Protein AF-A0A5C8Q2V1-F1 (afdb_monomer_lite)

Sequence (130 aa):
MKLLGPYGDLIRTPGMEMVLPKWLHVTVLHAGPHDEASVEEIAQMTDRVREAVEGTGPVELVFSRPSIGTVGIGRAARPGAAARALWEATWAATTQVVGERWQPMPEIYNPHLTKSPTTAVTPHRRTGRT

Secondary structure (DSSP, 8-state):
----GGGTTGGGSTTB-PPPGGG--B-S-B-S-GGGS-HHHHHHHHHHHHHHTTT------EE-S-EEETTEEEEEEE-HHHHHHHHHHHHHHHHHHHTTSS--BSSS---EEEEEEBSS----------

Structure (mmCIF, N/CA/C/O backbone):
data_AF-A0A5C8Q2V1-F1
#
_entry.id   AF-A0A5C8Q2V1-F1
#
loop_
_atom_site.group_PDB
_atom_site.id
_atom_site.type_symbol
_atom_site.label_atom_id
_atom_site.label_alt_id
_atom_site.label_comp_id
_atom_site.label_asym_id
_atom_site.label_entity_id
_atom_site.label_seq_id
_atom_site.pdbx_PDB_ins_code
_atom_site.Cartn_x
_atom_site.Cartn_y
_atom_site.Cartn_z
_atom_site.occupancy
_atom_site.B_iso_or_equiv
_atom_site.auth_seq_id
_atom_site.auth_comp_id
_atom_site.auth_asym_id
_atom_site.auth_atom_id
_atom_site.pdbx_PDB_model_num
ATOM 1 N N . MET A 1 1 ? 19.428 -15.737 -10.565 1.00 38.34 1 MET A N 1
ATOM 2 C CA . MET A 1 1 ? 18.615 -14.840 -11.422 1.00 38.34 1 MET A CA 1
ATOM 3 C C . MET A 1 1 ? 19.444 -13.606 -11.810 1.00 38.34 1 MET A C 1
ATOM 5 O O . MET A 1 1 ? 19.622 -12.725 -10.981 1.00 38.34 1 MET A O 1
ATOM 9 N N . LYS A 1 2 ? 20.017 -13.545 -13.026 1.00 46.22 2 LYS A N 1
ATOM 10 C CA . LYS A 1 2 ? 20.879 -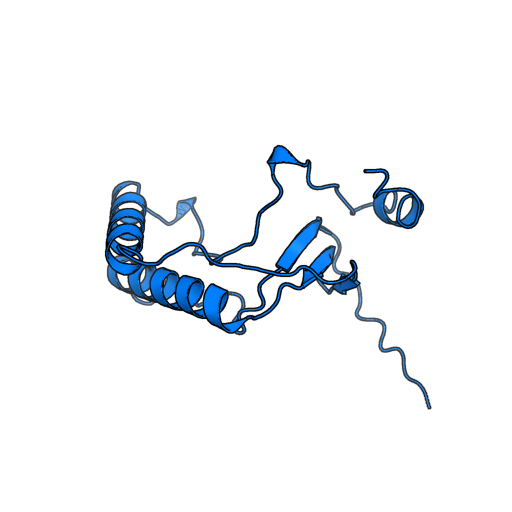12.429 -13.493 1.00 46.22 2 LYS A CA 1
ATOM 11 C C . LYS A 1 2 ? 20.016 -11.320 -14.125 1.00 46.22 2 LYS A C 1
ATOM 13 O O . LYS A 1 2 ? 19.960 -11.155 -15.335 1.00 46.22 2 LYS A O 1
ATOM 18 N N . LEU A 1 3 ? 19.274 -10.598 -13.286 1.00 50.44 3 LEU A N 1
ATOM 19 C CA . LEU A 1 3 ? 18.269 -9.606 -13.702 1.00 50.44 3 LEU A CA 1
ATOM 20 C C . LEU A 1 3 ? 18.859 -8.241 -14.134 1.00 50.44 3 LEU A C 1
ATOM 22 O O . LEU A 1 3 ? 18.115 -7.372 -14.578 1.00 50.44 3 LEU A O 1
ATOM 26 N N . LEU A 1 4 ? 20.173 -8.046 -13.957 1.00 53.66 4 LEU A N 1
ATOM 27 C CA . LEU A 1 4 ? 20.851 -6.741 -14.016 1.00 53.66 4 LEU A CA 1
ATOM 28 C C . LEU A 1 4 ? 21.546 -6.444 -15.351 1.00 53.66 4 LEU A C 1
ATOM 30 O O . LEU A 1 4 ? 21.810 -5.284 -15.641 1.00 53.66 4 LEU A O 1
ATOM 34 N N . GLY A 1 5 ? 21.827 -7.468 -16.166 1.00 59.09 5 GLY A N 1
ATOM 35 C CA . GLY A 1 5 ? 22.597 -7.327 -17.410 1.00 59.09 5 GLY A CA 1
ATOM 36 C C . GLY A 1 5 ? 22.101 -6.213 -18.346 1.00 59.09 5 GLY A C 1
ATOM 37 O O . GLY A 1 5 ? 22.897 -5.348 -18.692 1.00 59.09 5 GLY A O 1
ATOM 38 N N . PRO A 1 6 ? 20.804 -6.167 -18.710 1.00 63.19 6 PRO A N 1
ATOM 39 C CA . PRO A 1 6 ? 20.308 -5.186 -19.679 1.00 63.19 6 PRO A CA 1
ATOM 40 C C . PRO A 1 6 ? 19.989 -3.803 -19.088 1.00 63.19 6 PRO A C 1
ATOM 42 O O . PRO A 1 6 ? 19.677 -2.891 -19.843 1.00 63.19 6 PRO A O 1
ATOM 45 N N . TYR A 1 7 ? 20.042 -3.631 -17.762 1.00 60.59 7 TYR A N 1
ATOM 46 C CA . TYR A 1 7 ? 19.726 -2.357 -17.094 1.00 60.59 7 TYR A CA 1
ATOM 47 C C . TYR A 1 7 ? 20.935 -1.753 -16.368 1.00 60.59 7 TYR A C 1
ATOM 49 O O . TYR A 1 7 ? 20.787 -0.744 -15.685 1.00 60.59 7 TYR A O 1
ATOM 57 N N . GLY A 1 8 ? 22.119 -2.362 -16.509 1.00 65.12 8 GLY A N 1
ATOM 58 C CA . GLY A 1 8 ? 23.334 -2.007 -15.772 1.00 65.12 8 GLY A CA 1
ATOM 59 C C . GLY A 1 8 ? 23.778 -0.556 -15.953 1.00 65.12 8 GLY A C 1
ATOM 60 O O . GLY A 1 8 ? 24.255 0.051 -15.002 1.00 65.12 8 GLY A O 1
ATOM 61 N N . ASP A 1 9 ? 23.578 0.018 -17.136 1.00 68.75 9 ASP A N 1
ATOM 62 C CA . ASP A 1 9 ? 23.934 1.418 -17.398 1.00 68.75 9 ASP A CA 1
ATOM 63 C C . ASP A 1 9 ? 22.869 2.384 -16.869 1.00 68.75 9 ASP A C 1
ATOM 65 O O . ASP A 1 9 ? 23.188 3.459 -16.371 1.00 68.75 9 ASP A O 1
ATOM 69 N N . LEU A 1 10 ? 21.602 1.963 -16.875 1.00 66.12 10 LEU A N 1
ATOM 70 C CA . LEU A 1 10 ? 20.489 2.767 -16.377 1.00 66.12 10 LEU A CA 1
ATOM 71 C C . LEU A 1 10 ? 20.560 2.932 -14.852 1.00 66.12 10 LEU A C 1
ATOM 73 O O . LEU A 1 10 ? 20.433 4.044 -14.354 1.00 66.12 10 LEU A O 1
ATOM 77 N N . ILE A 1 11 ? 20.873 1.860 -14.119 1.00 65.81 11 ILE A N 1
ATOM 78 C CA . ILE A 1 11 ? 21.029 1.894 -12.651 1.00 65.81 11 ILE A CA 1
ATOM 79 C C . ILE A 1 11 ? 22.286 2.645 -12.185 1.00 65.81 11 ILE A C 1
ATOM 81 O O . ILE A 1 11 ? 22.431 2.913 -11.000 1.00 65.81 11 ILE A O 1
ATOM 85 N N . ARG A 1 12 ? 23.215 2.953 -13.100 1.00 70.75 12 ARG A N 1
ATOM 86 C CA . ARG A 1 12 ? 24.391 3.800 -12.837 1.00 70.75 12 ARG A CA 1
ATOM 87 C C . ARG A 1 12 ? 24.124 5.275 -13.128 1.00 70.75 12 ARG A C 1
ATOM 89 O O . ARG A 1 12 ? 25.007 6.101 -12.907 1.00 70.75 12 ARG A O 1
ATOM 96 N N . THR A 1 13 ? 22.940 5.610 -13.638 1.00 72.06 13 THR A N 1
ATOM 97 C CA . THR A 1 13 ? 22.558 7.001 -13.881 1.00 72.06 13 THR A CA 1
ATOM 98 C C . THR A 1 13 ? 22.452 7.727 -12.537 1.00 72.06 13 THR A C 1
ATOM 100 O O . THR A 1 13 ? 21.769 7.223 -11.641 1.00 72.06 13 THR A O 1
ATOM 103 N N . PRO A 1 14 ? 23.094 8.898 -12.365 1.00 74.75 14 PRO A N 1
ATOM 104 C CA . PRO A 1 14 ? 22.949 9.693 -11.150 1.00 74.75 14 PRO A CA 1
ATOM 105 C C . PRO A 1 14 ? 21.470 9.944 -10.818 1.00 74.75 14 PRO A C 1
ATOM 107 O O . PRO A 1 14 ? 20.705 10.362 -11.684 1.00 74.75 14 PRO A O 1
ATOM 110 N N . GLY A 1 15 ? 21.063 9.666 -9.577 1.00 73.19 15 GLY A N 1
ATOM 111 C CA . GLY A 1 15 ? 19.665 9.792 -9.139 1.00 73.19 15 GLY A CA 1
ATOM 112 C C . GLY A 1 15 ? 18.778 8.564 -9.398 1.00 73.19 15 GLY A C 1
ATOM 113 O O . GLY A 1 15 ? 17.570 8.641 -9.164 1.00 73.19 15 GLY A O 1
ATOM 114 N N . MET A 1 16 ? 19.337 7.441 -9.868 1.00 75.06 16 MET A N 1
ATOM 115 C CA . MET A 1 16 ? 18.699 6.121 -9.798 1.00 75.06 16 MET A CA 1
ATOM 116 C C . MET A 1 16 ? 19.292 5.316 -8.645 1.00 75.06 16 MET A C 1
ATOM 118 O O . MET A 1 16 ? 20.480 5.000 -8.643 1.00 75.06 16 MET A O 1
ATOM 122 N N . GLU A 1 17 ? 18.451 4.931 -7.691 1.00 79.69 17 GLU A N 1
ATOM 123 C CA . GLU A 1 17 ? 18.853 4.046 -6.598 1.00 79.69 17 GLU A CA 1
ATOM 124 C C . GLU A 1 17 ? 18.235 2.668 -6.776 1.00 79.69 17 GLU A C 1
ATOM 126 O O . GLU A 1 17 ? 17.116 2.535 -7.265 1.00 79.69 17 GLU A O 1
ATOM 131 N N . MET A 1 18 ? 18.958 1.617 -6.403 1.00 81.12 18 MET A N 1
ATOM 132 C CA . MET A 1 18 ? 18.450 0.250 -6.476 1.00 81.12 18 MET A CA 1
ATOM 133 C C . MET A 1 18 ? 17.674 -0.107 -5.211 1.00 81.12 18 MET A C 1
ATOM 135 O O . MET A 1 18 ? 18.206 -0.039 -4.105 1.00 81.12 18 MET A O 1
ATOM 139 N N . VAL A 1 19 ? 16.449 -0.605 -5.380 1.00 81.31 19 VAL A N 1
ATOM 140 C CA . VAL A 1 19 ? 15.703 -1.237 -4.288 1.00 81.31 19 VAL A CA 1
ATOM 141 C C . VAL A 1 19 ? 16.327 -2.600 -4.017 1.00 81.31 19 VAL A C 1
ATOM 143 O O . VAL A 1 19 ? 16.341 -3.486 -4.878 1.00 81.31 19 VAL A O 1
ATOM 146 N N . LEU A 1 20 ? 16.868 -2.775 -2.812 1.00 81.69 20 LEU A N 1
ATOM 147 C CA . LEU A 1 20 ? 17.420 -4.061 -2.391 1.00 81.69 20 LEU A CA 1
ATOM 148 C C . LEU A 1 20 ? 16.314 -5.128 -2.349 1.00 81.69 20 LEU A C 1
ATOM 150 O O . LEU A 1 20 ? 15.184 -4.802 -1.991 1.00 81.69 20 LEU A O 1
ATOM 154 N N . PRO A 1 21 ? 16.623 -6.415 -2.613 1.00 83.75 21 PRO A N 1
ATOM 155 C CA . PRO A 1 21 ? 15.619 -7.481 -2.629 1.00 83.75 21 PRO A CA 1
ATOM 156 C C . PRO A 1 21 ? 14.718 -7.535 -1.389 1.00 83.75 21 PRO A C 1
ATOM 158 O O . PRO A 1 21 ? 13.520 -7.746 -1.524 1.00 83.75 21 PRO A O 1
ATOM 161 N N . LYS A 1 22 ? 15.275 -7.281 -0.196 1.00 88.50 22 LYS A N 1
ATOM 162 C CA . LYS A 1 22 ? 14.531 -7.263 1.077 1.00 88.50 22 LYS A CA 1
ATOM 163 C C . LYS A 1 22 ? 13.494 -6.138 1.197 1.00 88.50 22 LYS A C 1
ATOM 165 O O . LYS A 1 22 ? 12.650 -6.194 2.077 1.00 88.50 22 LYS A O 1
ATOM 170 N N . TRP A 1 23 ? 13.585 -5.123 0.342 1.00 88.44 23 TRP A N 1
ATOM 171 C CA . TRP A 1 23 ? 12.689 -3.968 0.303 1.00 88.44 23 TRP A CA 1
ATOM 172 C C . TRP A 1 23 ? 11.730 -4.006 -0.890 1.00 88.44 23 TRP A C 1
ATOM 174 O O . TRP A 1 23 ? 10.956 -3.070 -1.077 1.00 88.44 23 TRP A O 1
ATOM 184 N N . LEU A 1 24 ? 11.769 -5.056 -1.717 1.00 89.50 24 LEU A N 1
ATOM 185 C CA . LEU A 1 24 ? 10.832 -5.206 -2.825 1.00 89.50 24 LEU A CA 1
ATOM 186 C C . LEU A 1 24 ? 9.424 -5.457 -2.284 1.00 89.50 24 LEU A C 1
ATOM 188 O O . LEU A 1 24 ? 9.185 -6.434 -1.580 1.00 89.50 24 LEU A O 1
ATOM 192 N N . HIS A 1 25 ? 8.492 -4.593 -2.662 1.00 92.00 25 HIS A N 1
ATOM 193 C CA . HIS A 1 25 ? 7.087 -4.691 -2.295 1.00 92.00 25 HIS A CA 1
ATOM 194 C C . HIS A 1 25 ? 6.204 -4.178 -3.439 1.00 92.00 25 HIS A C 1
ATOM 196 O O . HIS A 1 25 ? 6.686 -3.541 -4.381 1.00 92.00 25 HIS A O 1
ATOM 202 N N . VAL A 1 26 ? 4.909 -4.483 -3.355 1.00 91.56 26 VAL A N 1
ATOM 203 C CA . VAL A 1 26 ? 3.859 -3.801 -4.117 1.00 91.56 26 VAL A CA 1
ATOM 204 C C . VAL A 1 26 ? 3.181 -2.849 -3.152 1.00 91.56 26 VAL A C 1
ATOM 206 O O . VAL A 1 26 ? 2.676 -3.279 -2.116 1.00 91.56 26 VAL A O 1
ATOM 209 N N . THR A 1 27 ? 3.186 -1.560 -3.464 1.00 91.44 27 THR A N 1
ATOM 210 C CA . THR A 1 27 ? 2.475 -0.583 -2.643 1.00 91.44 27 THR A CA 1
ATOM 211 C C . THR A 1 27 ? 0.973 -0.821 -2.774 1.00 91.44 27 THR A C 1
ATOM 213 O O . THR A 1 27 ? 0.430 -0.800 -3.881 1.00 91.44 27 THR A O 1
ATOM 216 N N . VAL A 1 28 ? 0.305 -1.073 -1.647 1.00 92.25 28 VAL A N 1
ATOM 217 C CA . VAL A 1 28 ? -1.161 -1.162 -1.595 1.00 92.25 28 VAL A CA 1
ATOM 218 C C . VAL A 1 28 ? -1.755 0.232 -1.506 1.00 92.25 28 VAL A C 1
ATOM 220 O O . VAL A 1 28 ? -2.610 0.542 -2.312 1.00 92.25 28 VAL A O 1
ATOM 223 N N . LEU A 1 29 ? -1.267 1.088 -0.609 1.00 91.81 29 LEU A N 1
ATOM 224 C CA . LEU A 1 29 ? -1.720 2.471 -0.457 1.00 91.81 29 LEU A CA 1
ATOM 225 C C . LEU A 1 29 ? -0.532 3.355 -0.053 1.00 91.81 29 LEU A C 1
ATOM 227 O O . LEU A 1 29 ? 0.244 2.962 0.819 1.00 91.81 29 LEU A O 1
ATOM 231 N N . HIS A 1 30 ? -0.398 4.543 -0.650 1.00 89.94 30 HIS A N 1
ATOM 232 C CA . HIS A 1 30 ? 0.341 5.625 0.002 1.00 89.94 30 HIS A CA 1
ATOM 233 C C . HIS A 1 30 ? -0.635 6.331 0.942 1.00 89.94 30 HIS A C 1
ATOM 235 O O . HIS A 1 30 ? -1.481 7.104 0.495 1.00 89.94 30 HIS A O 1
ATOM 241 N N . ALA A 1 31 ? -0.563 5.997 2.230 1.00 85.31 31 ALA A N 1
ATOM 242 C CA . ALA A 1 31 ? -1.281 6.742 3.257 1.00 85.31 31 ALA A CA 1
ATOM 243 C C . ALA A 1 31 ? -0.667 8.145 3.412 1.00 85.31 31 ALA A C 1
ATOM 245 O O . ALA A 1 31 ? 0.352 8.459 2.786 1.00 85.31 31 ALA A O 1
ATOM 246 N N . GLY A 1 32 ? -1.286 8.991 4.235 1.00 87.75 32 GLY A N 1
ATOM 247 C CA . GLY A 1 32 ? -0.700 10.287 4.556 1.00 87.75 32 GLY A CA 1
ATOM 248 C C . GLY A 1 32 ? 0.613 10.179 5.340 1.00 87.75 32 GLY A C 1
ATOM 249 O O . GLY A 1 32 ? 1.093 9.074 5.625 1.00 87.75 32 GLY A O 1
ATOM 250 N N . PRO A 1 33 ? 1.232 11.327 5.653 1.00 89.50 33 PRO A N 1
ATOM 251 C CA . PRO A 1 33 ? 2.541 11.375 6.292 1.00 89.50 33 PRO A CA 1
ATOM 252 C C . PRO A 1 33 ? 2.556 10.634 7.635 1.00 89.50 33 PRO A C 1
ATOM 254 O O . PRO A 1 33 ? 1.659 10.782 8.461 1.00 89.50 33 PRO A O 1
ATOM 257 N N . HIS A 1 34 ? 3.589 9.817 7.855 1.00 88.00 34 HIS A N 1
ATOM 258 C CA . HIS A 1 34 ? 3.711 9.003 9.070 1.00 88.00 34 HIS A CA 1
ATOM 259 C C . HIS A 1 34 ? 3.792 9.860 10.342 1.00 88.00 34 HIS A C 1
ATOM 261 O O . HIS A 1 34 ? 3.285 9.468 11.385 1.00 88.00 34 HIS A O 1
ATOM 267 N N . ASP A 1 35 ? 4.446 11.016 10.270 1.00 92.94 35 ASP A N 1
ATOM 268 C CA . ASP A 1 35 ? 4.597 11.975 11.367 1.00 92.94 35 ASP A CA 1
ATOM 269 C C . ASP A 1 35 ? 3.308 12.740 11.709 1.00 92.94 35 ASP A C 1
ATOM 271 O O . ASP A 1 35 ? 3.232 13.356 12.770 1.00 92.94 35 ASP A O 1
ATOM 275 N N . GLU A 1 36 ? 2.281 12.655 10.861 1.00 94.50 36 GLU A N 1
ATOM 276 C CA . GLU A 1 36 ? 0.943 13.204 11.116 1.00 94.50 36 GLU A CA 1
ATOM 277 C C . GLU A 1 36 ? -0.036 12.174 11.706 1.00 94.50 36 GLU A C 1
ATOM 279 O O . GLU A 1 36 ? -1.157 12.530 12.079 1.00 94.50 36 GLU A O 1
ATOM 284 N N . ALA A 1 37 ? 0.365 10.901 11.785 1.00 93.81 37 ALA A N 1
ATOM 285 C CA . ALA A 1 37 ? -0.444 9.817 12.327 1.00 93.81 37 ALA A CA 1
ATOM 286 C C . ALA A 1 37 ? -0.032 9.503 13.770 1.00 93.81 37 ALA A C 1
ATOM 288 O O . ALA A 1 37 ? 1.146 9.272 14.055 1.00 93.81 37 ALA A O 1
ATOM 289 N N . SER A 1 38 ? -0.997 9.434 14.692 1.00 96.44 38 SER A N 1
ATOM 290 C CA . SER A 1 38 ? -0.702 8.934 16.042 1.00 96.44 38 SER A CA 1
ATOM 291 C C . SER A 1 38 ? -0.475 7.415 16.031 1.00 96.44 38 SER A C 1
ATOM 293 O O . SER A 1 38 ? -0.931 6.703 15.132 1.00 96.44 38 SER A O 1
ATOM 295 N N . VAL A 1 39 ? 0.203 6.885 17.056 1.00 96.56 39 VAL A N 1
ATOM 296 C CA . VAL A 1 39 ? 0.396 5.430 17.215 1.00 96.56 39 VAL A CA 1
ATOM 297 C C . VAL A 1 39 ? -0.954 4.708 17.300 1.00 96.56 39 VAL A C 1
ATOM 299 O O . VAL A 1 39 ? -1.130 3.638 16.720 1.00 96.56 39 VAL A O 1
ATOM 302 N N . GLU A 1 40 ? -1.926 5.316 17.976 1.00 97.88 40 GLU A N 1
ATOM 303 C CA . GLU A 1 40 ? -3.289 4.808 18.112 1.00 97.88 40 GLU A CA 1
ATOM 304 C C . GLU A 1 40 ? -4.032 4.821 16.774 1.00 97.88 40 GLU A C 1
ATOM 306 O O . GLU A 1 40 ? -4.744 3.867 16.472 1.00 97.88 40 GLU A O 1
ATOM 311 N N . GLU A 1 41 ? -3.859 5.861 15.955 1.00 97.38 41 GLU A N 1
ATOM 312 C CA . GLU A 1 41 ? -4.442 5.918 14.611 1.00 97.38 41 GLU A CA 1
ATOM 313 C C . GLU A 1 41 ? -3.847 4.832 13.710 1.00 97.38 41 GLU A C 1
ATOM 315 O O . GLU A 1 41 ? -4.586 4.126 13.024 1.00 97.38 41 GLU A O 1
ATOM 320 N N . ILE A 1 42 ? -2.525 4.630 13.758 1.00 96.25 42 ILE A N 1
ATOM 321 C CA . ILE A 1 42 ? -1.842 3.559 13.017 1.00 96.25 42 ILE A CA 1
ATOM 322 C C . ILE A 1 42 ? -2.372 2.181 13.430 1.00 96.25 42 ILE A C 1
ATOM 324 O O . ILE A 1 42 ? -2.675 1.354 12.562 1.00 96.25 42 ILE A O 1
ATOM 328 N N . ALA A 1 43 ? -2.520 1.933 14.734 1.00 97.75 43 ALA A N 1
ATOM 329 C CA . ALA A 1 43 ? -3.080 0.685 15.247 1.00 97.75 43 ALA A CA 1
ATOM 330 C C . ALA A 1 43 ? -4.525 0.483 14.764 1.00 97.75 43 ALA A C 1
ATOM 332 O O . ALA A 1 43 ? -4.842 -0.540 14.164 1.00 97.75 43 ALA A O 1
ATOM 333 N N . GLN A 1 44 ? -5.370 1.504 14.912 1.00 98.12 44 GLN A N 1
ATOM 334 C CA . GLN A 1 44 ? -6.774 1.466 14.503 1.00 98.12 44 GLN A CA 1
ATOM 335 C C . GLN A 1 44 ? -6.975 1.245 13.003 1.00 98.12 44 GLN A C 1
ATOM 337 O O . GLN A 1 44 ? -7.910 0.542 12.614 1.00 98.12 44 GLN A O 1
ATOM 342 N N . MET A 1 45 ? -6.132 1.851 12.161 1.00 97.06 45 MET A N 1
ATOM 343 C CA . MET A 1 45 ? -6.149 1.608 10.719 1.00 97.06 45 MET A CA 1
ATOM 344 C C . MET A 1 45 ? -5.741 0.166 10.418 1.00 97.06 45 MET A C 1
ATOM 346 O O . MET A 1 45 ? -6.402 -0.508 9.635 1.00 97.06 45 MET A O 1
ATOM 350 N N . THR A 1 46 ? -4.684 -0.326 11.066 1.00 96.50 46 THR A N 1
ATOM 351 C CA . THR A 1 46 ? -4.169 -1.686 10.853 1.00 96.50 46 THR A CA 1
ATOM 352 C C . THR A 1 46 ? -5.183 -2.754 11.263 1.00 96.50 46 THR A C 1
ATOM 354 O O . THR A 1 46 ? -5.375 -3.722 10.526 1.00 96.50 46 THR A O 1
ATOM 357 N N . ASP A 1 47 ? -5.857 -2.572 12.399 1.00 98.31 47 ASP A N 1
ATOM 358 C CA . ASP A 1 47 ? -6.877 -3.502 12.890 1.00 98.31 47 ASP A CA 1
ATOM 359 C C . ASP A 1 47 ? -8.084 -3.546 11.947 1.00 98.31 47 ASP A C 1
ATOM 361 O O . ASP A 1 47 ? -8.495 -4.623 11.522 1.00 98.31 47 ASP A O 1
ATOM 365 N N . ARG A 1 48 ? -8.570 -2.385 11.496 1.00 98.25 48 ARG A N 1
ATOM 366 C CA . ARG A 1 48 ? -9.663 -2.311 10.513 1.00 98.25 48 ARG A CA 1
ATOM 367 C C . ARG A 1 48 ? -9.299 -2.935 9.173 1.00 98.25 48 ARG A C 1
ATOM 369 O O . ARG A 1 48 ? -10.131 -3.601 8.565 1.00 98.25 48 ARG A O 1
ATOM 376 N N . VAL A 1 49 ? -8.064 -2.745 8.702 1.00 97.06 49 VAL A N 1
ATOM 377 C CA . VAL A 1 49 ? -7.589 -3.428 7.489 1.00 97.06 49 VAL A CA 1
ATOM 378 C C . VAL A 1 49 ? -7.599 -4.935 7.700 1.00 97.06 49 VAL A C 1
ATOM 380 O O . VAL A 1 49 ? -8.067 -5.653 6.822 1.00 97.06 49 VAL A O 1
ATOM 383 N N . ARG A 1 50 ? -7.116 -5.416 8.852 1.00 97.25 50 ARG A N 1
ATOM 384 C CA . ARG A 1 50 ? -7.093 -6.846 9.180 1.00 97.25 50 ARG A CA 1
ATOM 385 C C . ARG A 1 50 ? -8.494 -7.451 9.169 1.00 97.25 50 ARG A C 1
ATOM 387 O O . ARG A 1 50 ? -8.665 -8.501 8.561 1.00 97.25 50 ARG A O 1
ATOM 394 N N . GLU A 1 51 ? -9.460 -6.786 9.793 1.00 97.75 51 GLU A N 1
ATOM 395 C CA . GLU A 1 51 ? -10.869 -7.195 9.782 1.00 97.75 51 GLU A CA 1
ATOM 396 C C . GLU A 1 51 ? -11.439 -7.195 8.356 1.00 97.75 51 GLU A C 1
ATOM 398 O O . GLU A 1 51 ? -12.043 -8.171 7.922 1.00 97.75 51 GLU A O 1
ATOM 403 N N . ALA A 1 52 ? -11.195 -6.132 7.582 1.00 96.12 52 ALA A N 1
ATOM 404 C CA . ALA A 1 52 ? -11.741 -5.987 6.232 1.00 96.12 52 ALA A CA 1
ATOM 405 C C . ALA A 1 52 ? -11.213 -7.031 5.236 1.00 96.12 52 ALA A C 1
ATOM 407 O O . ALA A 1 52 ? -11.905 -7.371 4.276 1.00 96.12 52 ALA A O 1
ATOM 408 N N . VAL A 1 53 ? -9.988 -7.522 5.438 1.00 94.81 53 VAL A N 1
ATOM 409 C CA . VAL A 1 53 ? -9.383 -8.555 4.583 1.00 94.81 53 VAL A CA 1
ATOM 410 C C . VAL A 1 53 ? -9.466 -9.951 5.197 1.00 94.81 53 VAL A C 1
ATOM 412 O O . VAL A 1 53 ? -8.949 -10.903 4.608 1.00 94.81 53 V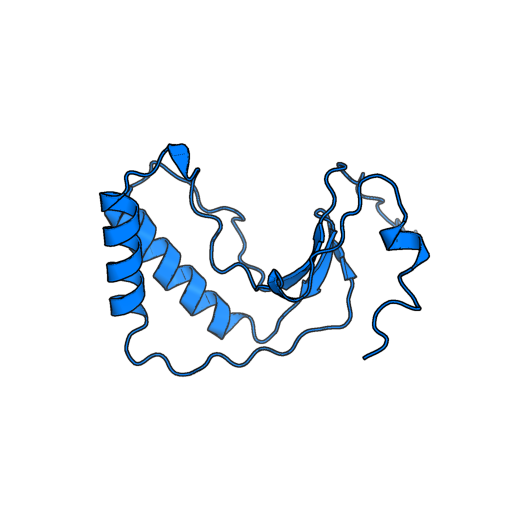AL A O 1
ATOM 415 N N . GLU A 1 54 ? -10.118 -10.111 6.350 1.00 96.44 54 GLU A N 1
ATOM 416 C CA . GLU A 1 54 ? -10.312 -11.419 6.965 1.00 96.44 54 GLU A CA 1
ATOM 417 C C . GLU A 1 54 ? -11.071 -12.348 6.006 1.00 96.44 54 GLU A C 1
ATOM 419 O O . GLU A 1 54 ? -12.040 -11.969 5.351 1.00 96.44 54 GLU A O 1
ATOM 424 N N . GLY A 1 55 ? -10.575 -13.576 5.848 1.00 92.56 55 GLY A N 1
ATOM 425 C CA . GLY A 1 55 ? -11.129 -14.531 4.884 1.00 92.56 55 GLY A CA 1
ATOM 426 C C . GLY A 1 55 ? -10.806 -14.229 3.415 1.00 92.56 55 GLY A C 1
ATOM 427 O O . GLY A 1 55 ? -11.131 -15.046 2.551 1.00 92.56 55 GLY A O 1
ATOM 428 N N . THR A 1 56 ? -10.116 -13.124 3.105 1.00 89.50 56 THR A N 1
ATOM 429 C CA . THR A 1 56 ? -9.562 -12.904 1.764 1.00 89.50 56 THR A CA 1
ATOM 430 C C . THR A 1 56 ? -8.398 -13.870 1.561 1.00 89.50 56 THR A C 1
ATOM 432 O O . THR A 1 56 ? -7.407 -13.846 2.291 1.00 89.50 56 THR A O 1
ATOM 435 N N . GLY A 1 57 ? -8.527 -14.765 0.582 1.00 90.88 57 GLY A N 1
ATOM 436 C CA . GLY A 1 57 ? -7.453 -15.683 0.211 1.00 90.88 57 GLY A CA 1
ATOM 437 C C . GLY A 1 57 ? -6.243 -14.964 -0.408 1.00 90.88 57 GLY A C 1
ATOM 438 O O . GLY A 1 57 ? -6.269 -13.750 -0.625 1.00 90.88 57 GLY A O 1
ATOM 439 N N . PRO A 1 58 ? -5.171 -15.704 -0.735 1.00 91.94 58 PRO A N 1
ATOM 440 C CA . PRO A 1 58 ? -4.004 -15.138 -1.404 1.00 91.94 58 PRO A CA 1
ATOM 441 C C . PRO A 1 58 ? -4.360 -14.409 -2.708 1.00 91.94 58 PRO A C 1
ATOM 443 O O . PRO A 1 58 ? -5.192 -14.872 -3.489 1.00 91.94 58 PRO A O 1
ATOM 446 N N . VAL A 1 59 ? -3.685 -13.286 -2.965 1.00 91.25 59 VAL A N 1
ATOM 447 C CA . VAL A 1 59 ? -3.818 -12.528 -4.216 1.00 91.25 59 VAL A CA 1
ATOM 448 C C . VAL A 1 59 ? -2.694 -12.910 -5.174 1.00 91.25 59 VAL A C 1
ATOM 450 O O . VAL A 1 59 ? -1.524 -12.617 -4.933 1.00 91.25 59 VAL A O 1
ATOM 453 N N . GLU A 1 60 ? -3.065 -13.527 -6.293 1.00 92.56 60 GLU A N 1
ATOM 454 C CA . GLU A 1 60 ? -2.136 -13.902 -7.358 1.00 92.56 60 GLU A CA 1
ATOM 455 C C . GLU A 1 60 ? -1.902 -12.737 -8.330 1.00 92.56 60 GLU A C 1
ATOM 457 O O . GLU A 1 60 ? -2.840 -12.180 -8.909 1.00 92.56 60 GLU A O 1
ATOM 462 N N . LEU A 1 61 ? -0.630 -12.381 -8.537 1.00 92.06 61 LEU A N 1
ATOM 463 C CA . LEU A 1 61 ? -0.207 -11.308 -9.437 1.00 92.06 61 LEU A CA 1
ATOM 464 C C . LEU A 1 61 ? 0.885 -11.777 -10.397 1.00 92.06 61 LEU A C 1
ATOM 466 O O . LEU A 1 61 ? 1.908 -12.338 -10.008 1.00 92.06 61 LEU A O 1
ATOM 470 N N . VAL A 1 62 ? 0.716 -11.434 -11.670 1.00 93.00 62 VAL A N 1
ATOM 471 C CA . VAL A 1 62 ? 1.694 -11.657 -12.732 1.00 93.00 62 VAL A CA 1
ATOM 472 C C . VAL A 1 62 ? 2.372 -10.339 -13.084 1.00 93.00 62 VAL A C 1
ATOM 474 O O . VAL A 1 62 ? 1.731 -9.388 -13.535 1.00 93.00 62 VAL A O 1
ATOM 477 N N . PHE A 1 63 ? 3.695 -10.290 -12.920 1.00 92.00 63 PHE A N 1
ATOM 478 C CA . PHE A 1 63 ? 4.496 -9.104 -13.219 1.00 92.00 63 PHE A CA 1
ATOM 479 C C . PHE A 1 63 ? 4.969 -9.071 -14.675 1.00 92.00 63 PHE A C 1
ATOM 481 O O . PHE A 1 63 ? 5.647 -9.987 -15.151 1.00 92.00 63 PHE A O 1
ATOM 488 N N . SER A 1 64 ? 4.716 -7.954 -15.358 1.00 90.06 64 SER A N 1
ATOM 489 C CA . SER A 1 64 ? 5.178 -7.692 -16.722 1.00 90.06 64 SER A CA 1
ATOM 490 C C . SER A 1 64 ? 6.705 -7.624 -16.823 1.00 90.06 64 SER A C 1
ATOM 492 O O . SER A 1 64 ? 7.440 -7.670 -15.830 1.00 90.06 64 SER A O 1
ATOM 494 N N . ARG A 1 65 ? 7.234 -7.472 -18.041 1.00 87.19 6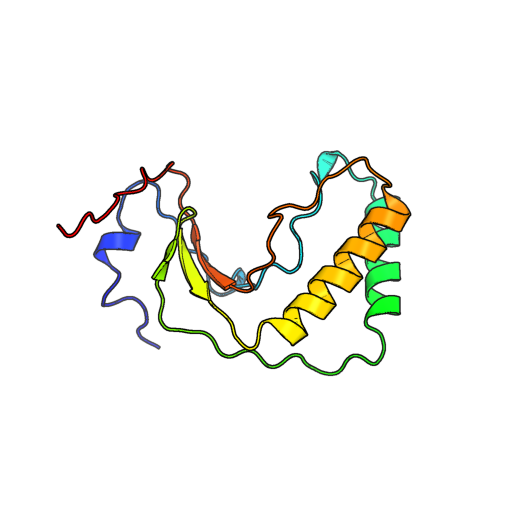5 ARG A N 1
ATOM 495 C CA . ARG A 1 65 ? 8.629 -7.035 -18.210 1.00 87.19 65 ARG A CA 1
ATOM 496 C C . ARG A 1 65 ? 8.832 -5.651 -17.566 1.00 87.19 65 ARG A C 1
ATOM 498 O O . ARG A 1 65 ? 7.857 -4.903 -17.463 1.00 87.19 65 ARG A O 1
ATOM 505 N N . PRO A 1 66 ? 10.053 -5.322 -17.105 1.00 85.44 66 PRO A N 1
ATOM 506 C CA . PRO A 1 66 ? 10.334 -4.004 -16.551 1.00 85.44 66 PRO A CA 1
ATOM 507 C C . PRO A 1 66 ? 10.111 -2.899 -17.586 1.00 85.44 66 PRO A C 1
ATOM 509 O O . PRO A 1 66 ? 10.452 -3.074 -18.756 1.00 85.44 66 PRO A O 1
ATOM 512 N N . SER A 1 67 ? 9.581 -1.769 -17.135 1.00 82.56 67 SER A N 1
ATOM 513 C CA . SER A 1 67 ? 9.348 -0.563 -17.930 1.00 82.56 67 SER A CA 1
ATOM 514 C C . SER A 1 67 ? 9.785 0.677 -17.155 1.00 82.56 67 SER A C 1
ATOM 516 O O . SER A 1 67 ? 9.755 0.688 -15.923 1.00 82.56 67 SER A O 1
ATOM 518 N N . ILE A 1 68 ? 10.173 1.722 -17.883 1.00 79.38 68 ILE A N 1
ATOM 519 C CA . ILE A 1 68 ? 10.476 3.040 -17.318 1.00 79.38 68 ILE A CA 1
ATOM 520 C C . ILE A 1 68 ? 9.150 3.794 -17.156 1.00 79.38 68 ILE A C 1
ATOM 522 O O . ILE A 1 68 ? 8.409 3.945 -18.127 1.00 79.38 68 ILE A O 1
ATOM 526 N N . GLY A 1 69 ? 8.842 4.215 -15.933 1.00 71.75 69 GLY A N 1
ATOM 527 C CA . GLY A 1 69 ? 7.726 5.094 -15.592 1.00 71.75 69 GLY A CA 1
ATOM 528 C C . GLY A 1 69 ? 8.211 6.478 -15.158 1.00 71.75 69 GLY A C 1
ATOM 529 O O . GLY A 1 69 ? 9.406 6.761 -15.165 1.00 71.75 69 GLY A O 1
ATOM 530 N N . THR A 1 70 ? 7.279 7.337 -14.749 1.00 68.44 70 THR A N 1
ATOM 531 C CA . THR A 1 70 ? 7.570 8.711 -14.295 1.00 68.44 70 THR A CA 1
ATOM 532 C C . THR A 1 70 ? 8.376 8.769 -12.996 1.00 68.44 70 THR A C 1
ATOM 534 O O . THR A 1 70 ? 9.075 9.747 -12.764 1.00 68.44 70 THR A O 1
ATOM 537 N N . VAL A 1 71 ? 8.300 7.718 -12.174 1.00 69.50 71 VAL A N 1
ATOM 538 C CA . VAL A 1 71 ? 8.926 7.639 -10.841 1.00 69.50 71 VAL A CA 1
ATOM 539 C C . VAL A 1 71 ? 10.049 6.599 -10.750 1.00 69.50 71 VAL A C 1
ATOM 541 O O . VAL A 1 71 ? 10.599 6.374 -9.675 1.00 69.50 71 VAL A O 1
ATOM 544 N N . GLY A 1 72 ? 10.418 5.960 -11.867 1.00 77.00 72 GLY A N 1
ATOM 545 C CA . GLY A 1 72 ? 11.521 4.997 -11.914 1.00 77.00 72 GLY A CA 1
ATOM 546 C C . GLY A 1 72 ? 11.258 3.768 -12.782 1.00 77.00 72 GLY A C 1
ATOM 547 O O . GLY A 1 72 ? 10.367 3.751 -13.630 1.00 77.00 72 GLY A O 1
ATOM 548 N N . ILE A 1 73 ? 12.046 2.712 -12.574 1.00 83.62 73 ILE A N 1
ATOM 549 C CA . ILE A 1 73 ? 11.885 1.424 -13.261 1.00 83.62 73 ILE A CA 1
ATOM 550 C C . ILE A 1 73 ? 11.008 0.512 -12.409 1.00 83.62 73 ILE A C 1
ATOM 552 O O . ILE A 1 73 ? 11.379 0.142 -11.289 1.00 83.62 73 ILE A O 1
ATOM 556 N N . GLY A 1 74 ? 9.888 0.074 -12.977 1.00 86.31 74 GLY A N 1
ATOM 557 C CA . GLY A 1 74 ? 8.942 -0.817 -12.315 1.00 86.31 74 GLY A CA 1
ATOM 558 C C . GLY A 1 74 ? 8.504 -1.987 -13.188 1.00 86.31 74 GLY A C 1
ATOM 559 O O . GLY A 1 74 ? 8.826 -2.069 -14.373 1.00 86.31 74 GLY A O 1
ATOM 560 N N . ARG A 1 75 ? 7.768 -2.924 -12.592 1.00 89.81 75 ARG A N 1
ATOM 561 C CA . ARG A 1 75 ? 7.021 -3.972 -13.301 1.00 89.81 75 ARG A CA 1
ATOM 562 C C . ARG A 1 75 ? 5.550 -3.821 -12.943 1.00 89.81 75 ARG A C 1
ATOM 564 O O . ARG A 1 75 ? 5.219 -3.943 -11.767 1.00 89.81 75 ARG A O 1
ATOM 571 N N . ALA A 1 76 ? 4.689 -3.589 -13.928 1.00 89.62 76 ALA A N 1
ATOM 572 C CA . ALA A 1 76 ? 3.248 -3.588 -13.703 1.00 89.62 76 ALA A CA 1
ATOM 573 C C . ALA A 1 76 ? 2.769 -5.004 -13.352 1.00 89.62 76 ALA A C 1
ATOM 575 O O . ALA A 1 76 ? 3.313 -5.988 -13.864 1.00 89.62 76 ALA A O 1
ATOM 576 N N . ALA A 1 77 ? 1.757 -5.106 -12.498 1.00 91.62 77 ALA A N 1
ATOM 577 C CA . ALA A 1 77 ? 1.153 -6.365 -12.081 1.00 91.62 77 ALA A CA 1
ATOM 578 C C . ALA A 1 77 ? -0.271 -6.517 -12.641 1.00 91.62 77 ALA A C 1
ATOM 580 O O . ALA A 1 77 ? -0.994 -5.534 -12.806 1.00 91.62 77 ALA A O 1
ATOM 581 N N . ARG A 1 78 ? -0.681 -7.753 -12.954 1.00 90.06 78 ARG A N 1
ATOM 582 C CA . ARG A 1 78 ? -2.038 -8.101 -13.419 1.00 90.06 78 ARG A CA 1
ATOM 583 C C . ARG A 1 78 ? -2.488 -9.467 -12.868 1.00 90.06 78 ARG A C 1
ATOM 585 O O . ARG A 1 78 ? -1.613 -10.297 -12.643 1.00 90.06 78 ARG A O 1
ATOM 592 N N . PRO A 1 79 ? -3.800 -9.747 -12.741 1.00 85.31 79 PRO A N 1
ATOM 593 C CA . PRO A 1 79 ? -4.920 -8.830 -12.967 1.00 85.31 79 PRO A CA 1
ATOM 594 C C . PRO A 1 79 ? -4.986 -7.745 -11.884 1.00 85.31 79 PRO A C 1
ATOM 596 O O . PRO A 1 79 ? -4.752 -8.007 -10.711 1.00 85.31 79 PRO A O 1
ATOM 599 N N . GLY A 1 80 ? -5.299 -6.508 -12.278 1.00 84.44 80 GLY A N 1
ATOM 600 C CA . GLY A 1 80 ? -5.322 -5.375 -11.343 1.00 84.44 80 GLY A CA 1
ATOM 601 C C . GLY A 1 80 ? -6.476 -5.424 -10.338 1.00 84.44 80 GLY A C 1
ATOM 602 O O . GLY A 1 80 ? -6.355 -4.857 -9.260 1.00 84.44 80 GLY A O 1
ATOM 603 N N . ALA A 1 81 ? -7.568 -6.125 -10.664 1.00 85.19 81 ALA A N 1
ATOM 604 C CA . ALA A 1 81 ? -8.802 -6.131 -9.876 1.00 85.19 81 ALA A CA 1
ATOM 605 C C . ALA A 1 81 ? -8.624 -6.696 -8.455 1.00 85.19 81 ALA A C 1
ATOM 607 O O . ALA A 1 81 ? -9.134 -6.120 -7.501 1.00 85.19 81 ALA A O 1
ATOM 608 N N . ALA A 1 82 ? -7.861 -7.779 -8.290 1.00 82.88 82 ALA A N 1
ATOM 609 C CA . ALA A 1 82 ? -7.657 -8.378 -6.970 1.00 82.88 82 ALA A CA 1
ATOM 610 C C . ALA A 1 82 ? -6.831 -7.461 -6.047 1.00 82.88 82 ALA A C 1
ATOM 612 O O . ALA A 1 82 ? -7.193 -7.231 -4.899 1.00 82.88 82 ALA A O 1
ATOM 613 N N . ALA A 1 83 ? -5.763 -6.856 -6.573 1.00 90.56 83 ALA A N 1
ATOM 614 C CA . ALA A 1 83 ? -4.988 -5.865 -5.828 1.00 90.56 83 ALA A CA 1
ATOM 615 C C . ALA A 1 83 ? -5.779 -4.566 -5.589 1.00 90.56 83 ALA A C 1
ATOM 617 O O . ALA A 1 83 ? -5.595 -3.900 -4.573 1.00 90.56 83 ALA A O 1
ATOM 618 N N . ARG A 1 84 ? -6.686 -4.212 -6.507 1.00 91.44 84 ARG A N 1
ATOM 619 C CA . ARG A 1 84 ? -7.585 -3.065 -6.361 1.00 91.44 84 ARG A CA 1
ATOM 620 C C . ARG A 1 84 ? -8.529 -3.240 -5.173 1.00 91.44 84 ARG A C 1
ATOM 622 O O . ARG A 1 84 ? -8.685 -2.284 -4.426 1.00 91.44 84 ARG A O 1
ATOM 629 N N . ALA A 1 85 ? -9.073 -4.435 -4.950 1.00 91.62 85 ALA A N 1
ATOM 630 C CA . ALA A 1 85 ? -9.896 -4.710 -3.771 1.00 91.62 85 ALA A CA 1
ATOM 631 C C . ALA A 1 85 ? -9.118 -4.485 -2.459 1.00 91.62 85 ALA A C 1
ATOM 633 O O . ALA A 1 85 ? -9.647 -3.889 -1.524 1.00 91.62 85 ALA A O 1
ATOM 634 N N . LEU A 1 86 ? -7.833 -4.868 -2.412 1.00 92.75 86 LEU A N 1
ATOM 635 C CA . LEU A 1 86 ? -6.964 -4.565 -1.266 1.00 92.75 86 LEU A CA 1
ATOM 636 C C . LEU A 1 86 ? -6.742 -3.056 -1.086 1.00 92.75 86 LEU A C 1
ATOM 638 O O . LEU A 1 86 ? -6.808 -2.566 0.041 1.00 92.75 86 LEU A O 1
ATOM 642 N N . TRP A 1 87 ? -6.504 -2.310 -2.173 1.00 94.44 87 TRP A N 1
ATOM 643 C CA . TRP A 1 87 ? -6.424 -0.841 -2.121 1.00 94.44 87 TRP A CA 1
ATOM 644 C C . TRP A 1 87 ? -7.719 -0.237 -1.569 1.00 94.44 87 TRP A C 1
ATOM 646 O O . TRP A 1 87 ? -7.654 0.642 -0.718 1.00 94.44 87 TRP A O 1
ATOM 656 N N . GLU A 1 88 ? -8.886 -0.722 -2.008 1.00 94.44 88 GLU A N 1
ATOM 657 C CA . GLU A 1 88 ? -10.196 -0.188 -1.604 1.00 94.44 88 GLU A CA 1
ATOM 658 C C . GLU A 1 88 ? -10.468 -0.447 -0.124 1.00 94.44 88 GLU A C 1
ATOM 660 O O . GLU A 1 88 ? -10.827 0.483 0.597 1.00 94.44 88 GLU A O 1
ATOM 665 N N . ALA A 1 89 ? -10.209 -1.669 0.348 1.00 94.69 89 ALA A N 1
ATOM 666 C CA . ALA A 1 89 ? -10.313 -2.017 1.762 1.00 94.69 89 ALA A CA 1
ATOM 667 C C . ALA A 1 89 ? -9.359 -1.177 2.627 1.00 94.69 89 ALA A C 1
ATOM 669 O O . ALA A 1 89 ? -9.760 -0.646 3.662 1.00 94.69 89 ALA A O 1
ATOM 670 N N . THR A 1 90 ? -8.114 -0.996 2.172 1.00 95.00 90 THR A N 1
ATOM 671 C CA . THR A 1 90 ? -7.112 -0.197 2.893 1.00 95.00 90 THR A CA 1
ATOM 672 C C . THR A 1 90 ? -7.509 1.276 2.950 1.00 95.00 90 THR A C 1
ATOM 674 O O . THR A 1 90 ? -7.465 1.883 4.015 1.00 95.00 90 THR A O 1
ATOM 677 N N . TRP A 1 91 ? -7.962 1.845 1.832 1.00 95.44 91 TRP A N 1
ATOM 678 C CA . TRP A 1 91 ? -8.418 3.231 1.769 1.00 95.44 91 TRP A CA 1
ATOM 679 C C . TRP A 1 91 ? -9.652 3.479 2.646 1.00 95.44 91 TRP A C 1
ATOM 681 O O . TRP A 1 91 ? -9.697 4.459 3.392 1.00 95.44 91 TRP A O 1
ATOM 691 N N . ALA A 1 92 ? -10.634 2.576 2.613 1.00 95.44 92 ALA A N 1
ATOM 692 C CA . ALA A 1 92 ? -11.821 2.666 3.459 1.00 95.44 92 ALA A CA 1
ATOM 693 C C . ALA A 1 92 ? -11.459 2.606 4.954 1.00 95.44 92 ALA A C 1
ATOM 695 O O . ALA A 1 92 ? -11.901 3.451 5.728 1.00 95.44 92 ALA A O 1
ATOM 696 N N . ALA A 1 93 ? -10.607 1.661 5.359 1.00 96.12 93 ALA A N 1
ATOM 697 C CA . ALA A 1 93 ? -10.145 1.550 6.741 1.00 96.12 93 ALA A CA 1
ATOM 698 C C . ALA A 1 93 ? -9.368 2.795 7.202 1.00 96.12 93 ALA A C 1
ATOM 700 O O . ALA A 1 93 ? -9.590 3.285 8.308 1.00 96.12 93 ALA A O 1
ATOM 701 N N . THR A 1 94 ? -8.496 3.342 6.347 1.00 95.25 94 THR A N 1
ATOM 702 C CA . THR A 1 94 ? -7.764 4.583 6.631 1.00 95.25 94 THR A CA 1
ATOM 703 C C . THR A 1 94 ? -8.718 5.758 6.829 1.00 95.25 94 THR A C 1
ATOM 705 O O . THR A 1 94 ? -8.676 6.411 7.871 1.00 95.25 94 THR A O 1
ATOM 708 N N . THR A 1 95 ? -9.621 6.003 5.879 1.00 95.50 95 THR A N 1
ATOM 709 C CA . THR A 1 95 ? -10.555 7.145 5.920 1.00 95.50 95 THR A CA 1
ATOM 710 C C . THR A 1 95 ? -11.547 7.083 7.082 1.00 95.50 95 THR A C 1
ATOM 712 O O . THR A 1 95 ? -11.928 8.126 7.606 1.00 95.50 95 THR A O 1
ATOM 715 N N . GLN A 1 96 ? -11.911 5.892 7.566 1.00 96.75 96 GLN A N 1
ATOM 716 C CA . GLN A 1 96 ? -12.722 5.743 8.782 1.00 96.75 96 GLN A CA 1
ATOM 717 C C . GLN A 1 96 ? -12.024 6.245 10.054 1.00 96.75 96 GLN A C 1
ATOM 719 O O . GLN A 1 96 ? -12.706 6.613 11.009 1.00 96.75 96 GLN A O 1
ATOM 724 N N . VAL A 1 97 ? -10.689 6.230 10.091 1.00 96.75 97 VAL A N 1
ATOM 725 C CA . VAL A 1 97 ? -9.901 6.668 11.254 1.00 96.75 97 VAL A CA 1
ATOM 726 C C . VAL A 1 97 ? -9.518 8.136 11.127 1.00 96.75 97 VAL A C 1
ATOM 728 O O . VAL A 1 97 ? -9.660 8.896 12.080 1.00 96.75 97 VAL A O 1
ATOM 731 N N . VAL A 1 98 ? -9.045 8.545 9.948 1.00 95.19 98 VAL A N 1
ATOM 732 C CA . VAL A 1 98 ? -8.436 9.872 9.758 1.00 95.19 98 VAL A CA 1
ATOM 733 C C . VAL A 1 98 ? -9.368 10.901 9.120 1.00 95.19 98 VAL A C 1
ATOM 735 O O . VAL A 1 98 ? -9.012 12.079 9.052 1.00 95.19 98 VAL A O 1
ATOM 738 N N . GLY A 1 99 ? -10.550 10.481 8.659 1.00 93.75 99 GLY A N 1
ATOM 739 C CA . GLY A 1 99 ? -11.493 11.324 7.930 1.00 93.75 99 GLY A CA 1
ATOM 740 C C . GLY A 1 99 ? -10.920 11.814 6.599 1.00 93.75 99 GLY A C 1
ATOM 741 O O . GLY A 1 99 ? -10.250 11.077 5.879 1.00 93.75 99 GLY A O 1
ATOM 742 N N . GLU A 1 100 ? -11.165 13.087 6.289 1.00 91.75 100 GLU A N 1
ATOM 743 C CA . GLU A 1 100 ? -10.737 13.745 5.044 1.00 91.75 100 GLU A CA 1
ATOM 744 C C . GLU A 1 100 ? -9.340 14.386 5.137 1.00 91.75 100 GLU A C 1
ATOM 746 O O . GLU A 1 100 ? -8.930 15.108 4.228 1.00 91.75 100 GLU A O 1
ATOM 751 N N . ARG A 1 101 ? -8.594 14.138 6.229 1.00 93.88 101 ARG A N 1
ATOM 752 C CA . ARG A 1 101 ? -7.255 14.722 6.442 1.00 93.88 101 ARG A CA 1
ATOM 753 C C . ARG A 1 101 ? -6.294 14.418 5.297 1.00 93.88 101 ARG A C 1
ATOM 755 O O . ARG A 1 101 ? -5.449 15.249 4.975 1.00 93.88 101 ARG A O 1
ATOM 762 N N . TRP A 1 102 ? -6.427 13.248 4.679 1.00 91.94 102 TRP A N 1
ATOM 763 C CA . TRP A 1 102 ? -5.568 12.807 3.588 1.00 91.94 102 TRP A CA 1
ATOM 764 C C . TRP A 1 102 ? -6.383 12.520 2.335 1.00 91.94 102 TRP A C 1
ATOM 766 O O . TRP A 1 102 ? -7.504 12.023 2.400 1.00 91.94 102 TRP A O 1
ATOM 776 N N . GLN A 1 103 ? -5.787 12.820 1.18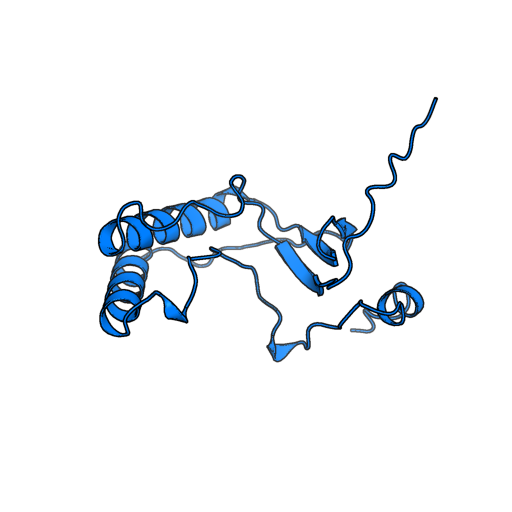4 1.00 87.62 103 GLN A N 1
ATOM 777 C CA . GLN A 1 103 ? -6.345 12.523 -0.132 1.00 87.62 103 GLN A CA 1
ATOM 778 C C . GLN A 1 103 ? -5.708 11.244 -0.691 1.00 87.62 103 GLN A C 1
ATOM 780 O O . GLN A 1 103 ? -4.551 10.947 -0.377 1.00 87.62 103 GLN A O 1
ATOM 785 N N . PRO A 1 104 ? -6.426 10.475 -1.525 1.00 83.31 104 PRO A N 1
ATOM 786 C CA . PRO A 1 104 ? -5.884 9.255 -2.099 1.00 83.31 104 PRO A CA 1
ATOM 787 C C . PRO A 1 104 ? -4.748 9.588 -3.069 1.00 83.31 104 PRO A C 1
ATOM 789 O O . PRO A 1 104 ? -4.920 10.363 -4.009 1.00 83.31 104 PRO A O 1
ATOM 792 N N . MET A 1 105 ? -3.585 8.965 -2.871 1.00 80.44 105 MET A N 1
ATOM 793 C CA . MET A 1 105 ? -2.429 9.138 -3.746 1.00 80.44 105 MET A CA 1
ATOM 794 C C . MET A 1 105 ? -1.816 7.777 -4.119 1.00 80.44 105 MET A C 1
ATOM 796 O O . MET A 1 105 ? -1.522 6.970 -3.237 1.00 80.44 105 MET A O 1
ATOM 800 N N . PRO A 1 106 ? -1.579 7.493 -5.413 1.00 73.88 106 PRO A N 1
ATOM 801 C CA . PRO A 1 106 ? -2.138 8.179 -6.583 1.00 73.88 106 PRO A CA 1
ATOM 802 C C . PRO A 1 106 ? -3.665 7.988 -6.696 1.00 73.88 106 PRO A C 1
ATOM 804 O O . PRO A 1 106 ? -4.201 6.992 -6.215 1.00 73.88 106 PRO A O 1
ATOM 807 N N . GLU A 1 107 ? -4.349 8.896 -7.403 1.00 76.75 107 GLU A N 1
ATOM 808 C CA . GLU A 1 107 ? -5.801 8.807 -7.669 1.00 76.75 107 GLU A CA 1
ATOM 809 C C . GLU A 1 107 ? -6.191 7.513 -8.407 1.00 76.75 107 GLU A C 1
ATOM 811 O O . GLU A 1 107 ? -7.258 6.944 -8.180 1.00 76.75 107 GLU A O 1
ATOM 816 N N . ILE A 1 108 ? -5.306 7.022 -9.283 1.00 82.00 108 ILE A N 1
ATOM 817 C CA . ILE A 1 108 ? -5.491 5.772 -10.021 1.00 82.00 108 ILE A CA 1
ATOM 818 C C . ILE A 1 108 ? -4.571 4.708 -9.435 1.00 82.00 108 ILE A C 1
ATOM 820 O O . ILE A 1 108 ? -3.345 4.780 -9.561 1.00 82.00 108 ILE A O 1
ATOM 824 N N . TYR A 1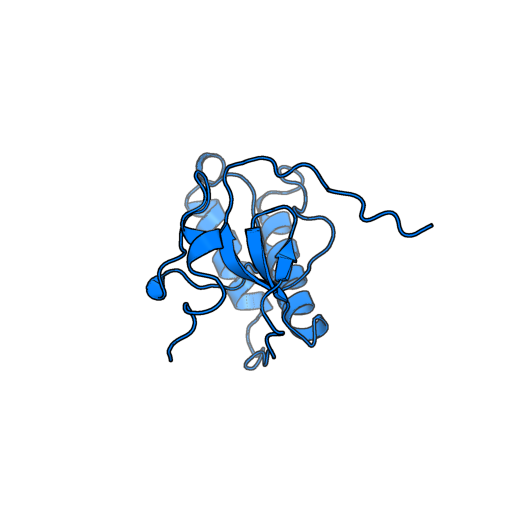 109 ? -5.168 3.668 -8.856 1.00 85.69 109 TYR A N 1
ATOM 825 C CA . TYR A 1 109 ? -4.415 2.515 -8.382 1.00 85.69 109 TYR A CA 1
ATOM 826 C C . TYR A 1 109 ? -3.882 1.678 -9.551 1.00 85.69 109 TYR A C 1
ATOM 828 O O . TYR A 1 109 ? -4.643 1.135 -10.352 1.00 85.69 109 TYR A O 1
ATOM 836 N N . ASN A 1 110 ? -2.560 1.537 -9.616 1.00 87.31 110 ASN A N 1
ATOM 837 C CA . ASN A 1 110 ? -1.874 0.687 -10.581 1.00 87.31 110 ASN A CA 1
ATOM 838 C C . ASN A 1 110 ? -0.847 -0.181 -9.837 1.00 87.31 110 ASN A C 1
ATOM 840 O O . ASN A 1 110 ? 0.221 0.332 -9.489 1.00 87.31 110 ASN A O 1
ATOM 844 N N . PRO A 1 111 ? -1.130 -1.468 -9.570 1.00 91.12 111 PRO A N 1
ATOM 845 C CA . PRO A 1 111 ? -0.226 -2.309 -8.800 1.00 91.12 111 PRO A CA 1
ATOM 846 C C . PRO A 1 111 ? 1.071 -2.532 -9.578 1.00 91.12 111 PRO A C 1
ATOM 848 O O . PRO A 1 111 ? 1.075 -2.963 -10.735 1.00 91.12 111 PRO A O 1
ATOM 851 N N . HIS A 1 112 ? 2.195 -2.237 -8.939 1.00 89.88 112 HIS A N 1
ATOM 852 C CA . HIS A 1 112 ? 3.509 -2.397 -9.540 1.00 89.88 112 HIS A CA 1
ATOM 853 C C . HIS A 1 112 ? 4.567 -2.697 -8.483 1.00 89.88 112 HIS A C 1
ATOM 855 O O . HIS A 1 112 ? 4.410 -2.380 -7.308 1.00 89.88 112 HIS A O 1
ATOM 861 N N . LEU A 1 113 ? 5.658 -3.315 -8.927 1.00 89.19 113 LEU A N 1
ATOM 862 C CA . LEU A 1 113 ? 6.867 -3.511 -8.135 1.00 89.19 113 LEU A CA 1
ATOM 863 C C . LEU A 1 113 ? 7.945 -2.565 -8.651 1.00 89.19 113 LEU A C 1
ATOM 865 O O . LEU A 1 113 ? 8.382 -2.691 -9.802 1.00 89.19 113 LEU A O 1
ATOM 869 N N . THR A 1 114 ? 8.374 -1.634 -7.806 1.00 84.75 114 THR A N 1
ATOM 870 C CA . THR A 1 114 ? 9.458 -0.695 -8.112 1.00 84.75 114 THR A CA 1
ATOM 871 C C . THR A 1 114 ? 10.804 -1.354 -7.842 1.00 84.75 114 THR A C 1
ATOM 873 O O . THR A 1 114 ? 11.023 -1.954 -6.794 1.00 84.75 114 THR A O 1
ATOM 876 N N . LYS A 1 115 ? 11.717 -1.267 -8.811 1.00 76.19 115 LYS A N 1
ATOM 877 C CA . LYS A 1 115 ? 13.086 -1.798 -8.695 1.00 76.19 115 LYS A CA 1
ATOM 878 C C . LYS A 1 115 ? 14.122 -0.717 -8.507 1.00 76.19 115 LYS A C 1
ATOM 880 O O . LYS A 1 115 ? 15.147 -0.961 -7.883 1.00 76.19 115 LYS A O 1
ATOM 885 N N . SER A 1 116 ? 13.878 0.434 -9.114 1.00 74.81 116 SER A N 1
ATOM 886 C CA . SER A 1 116 ? 14.763 1.571 -8.997 1.00 74.81 116 SER A CA 1
ATOM 887 C C . SER A 1 116 ? 13.917 2.832 -9.046 1.00 74.81 116 SER A C 1
ATOM 889 O O . SER A 1 116 ? 13.467 3.189 -10.138 1.00 74.81 116 SER A O 1
ATOM 891 N N . PRO A 1 117 ? 13.578 3.437 -7.894 1.00 68.25 117 PRO A N 1
ATOM 892 C CA . PRO A 1 117 ? 12.972 4.753 -7.887 1.00 68.25 117 PRO A CA 1
ATOM 893 C C . PRO A 1 117 ? 13.987 5.769 -8.408 1.00 68.25 117 PRO A C 1
ATOM 895 O O . PRO A 1 117 ? 15.201 5.573 -8.299 1.00 68.25 117 PRO A O 1
ATOM 898 N N . THR A 1 118 ? 13.486 6.858 -8.976 1.00 66.25 118 THR A N 1
ATOM 899 C CA . THR A 1 118 ? 14.318 8.027 -9.243 1.00 66.25 118 THR A CA 1
ATOM 900 C C . THR A 1 118 ? 13.962 9.155 -8.288 1.00 66.25 118 THR A C 1
ATOM 902 O O . THR A 1 118 ? 12.790 9.391 -8.007 1.00 66.25 118 THR A O 1
ATOM 905 N N . THR A 1 119 ? 14.980 9.852 -7.793 1.00 61.53 119 THR A N 1
ATOM 906 C CA . THR A 1 119 ? 14.826 11.119 -7.062 1.00 61.53 119 THR A CA 1
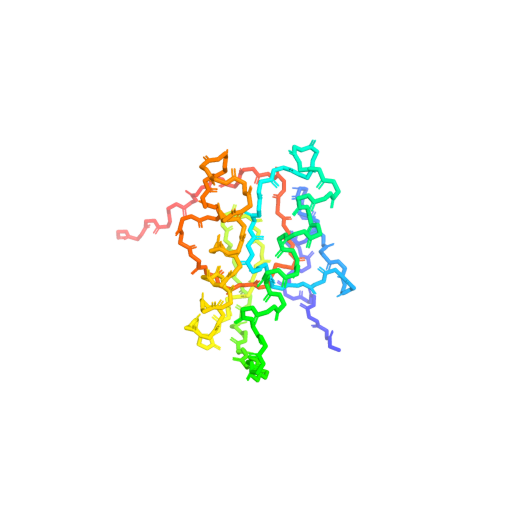ATOM 907 C C . THR A 1 119 ? 14.869 12.328 -8.000 1.00 61.53 119 THR A C 1
ATOM 909 O O . THR A 1 119 ? 14.638 13.457 -7.574 1.00 61.53 119 THR A O 1
ATOM 912 N N . ALA A 1 120 ? 15.141 12.103 -9.290 1.00 56.59 120 ALA A N 1
ATOM 913 C CA . ALA A 1 120 ? 15.154 13.130 -10.316 1.00 56.59 120 ALA A CA 1
ATOM 914 C C . ALA A 1 120 ? 13.789 13.212 -11.013 1.00 56.59 120 ALA A C 1
ATOM 916 O O . ALA A 1 120 ? 13.236 12.206 -11.461 1.00 56.59 120 ALA A O 1
ATOM 917 N N . VAL A 1 121 ? 13.262 14.428 -11.181 1.00 49.50 121 VAL A N 1
ATOM 918 C CA . VAL A 1 121 ? 12.115 14.668 -12.066 1.00 49.50 121 VAL A CA 1
ATOM 919 C C . VAL A 1 121 ? 12.561 14.338 -13.487 1.00 49.50 121 VAL A C 1
ATOM 921 O O . VAL A 1 121 ? 13.308 15.094 -14.105 1.00 49.50 121 VAL A O 1
ATOM 924 N N . THR A 1 122 ? 12.143 13.187 -14.012 1.00 46.62 122 THR A N 1
ATOM 925 C CA . THR A 1 122 ? 12.466 12.828 -15.394 1.00 46.62 122 THR A CA 1
ATOM 926 C C . THR A 1 122 ? 11.532 13.619 -16.313 1.00 46.62 122 THR A C 1
ATOM 928 O O . THR A 1 122 ? 10.319 13.404 -16.249 1.00 46.62 122 THR A O 1
ATOM 931 N N . PRO A 1 123 ? 12.026 14.533 -17.173 1.00 38.44 123 PRO A N 1
ATOM 932 C CA . PRO A 1 123 ? 11.156 15.213 -18.118 1.00 38.44 123 PRO A CA 1
ATOM 933 C C . PRO A 1 123 ? 10.540 14.168 -19.048 1.00 38.44 123 PRO A C 1
ATOM 935 O O . PRO A 1 123 ? 11.239 13.345 -19.646 1.00 38.44 123 PRO A O 1
ATOM 938 N N . HIS A 1 124 ? 9.213 14.187 -19.154 1.00 39.38 124 HIS A N 1
ATOM 939 C CA . HIS A 1 124 ? 8.464 13.289 -20.019 1.00 39.38 124 HIS A CA 1
ATOM 940 C C . HIS A 1 124 ? 8.894 13.544 -21.473 1.00 39.38 124 HIS A C 1
ATOM 942 O O . HIS A 1 124 ? 8.425 14.482 -22.117 1.00 39.38 124 HIS A O 1
ATOM 948 N N . ARG A 1 125 ? 9.807 12.732 -22.027 1.00 40.22 125 ARG A N 1
ATOM 949 C CA . ARG A 1 125 ? 10.051 12.750 -23.474 1.00 40.22 125 ARG A CA 1
ATOM 950 C C . ARG A 1 125 ? 8.801 12.200 -24.149 1.00 40.22 125 ARG A C 1
ATOM 952 O O . ARG A 1 125 ? 8.609 10.989 -24.224 1.00 40.22 125 ARG A O 1
ATOM 959 N N . ARG A 1 126 ? 7.951 13.099 -24.651 1.00 37.50 126 ARG A N 1
ATOM 960 C CA . ARG A 1 126 ? 6.994 12.790 -25.716 1.00 37.50 126 ARG A CA 1
ATOM 961 C C . ARG A 1 126 ? 7.799 12.201 -26.873 1.00 37.50 126 ARG A C 1
ATOM 963 O O . ARG A 1 126 ? 8.484 12.930 -27.585 1.00 37.50 126 ARG A O 1
ATOM 970 N N . THR A 1 127 ? 7.734 10.890 -27.078 1.00 43.66 127 THR A N 1
ATOM 971 C CA . THR A 1 127 ? 8.109 10.308 -28.368 1.00 43.66 127 THR A CA 1
ATOM 972 C C . THR A 1 127 ? 6.984 10.626 -29.339 1.00 43.66 127 THR A C 1
ATOM 974 O O . THR A 1 127 ? 6.062 9.835 -29.525 1.00 43.66 127 THR A O 1
ATOM 977 N N . GLY A 1 128 ? 7.024 11.834 -29.898 1.00 34.06 128 GLY A N 1
ATOM 978 C CA . GLY A 1 128 ? 6.264 12.166 -31.090 1.00 34.06 128 GLY A CA 1
ATOM 979 C C . GLY A 1 128 ? 6.778 11.307 -32.239 1.00 34.06 128 GLY A C 1
ATOM 980 O O . GLY A 1 128 ? 7.922 11.456 -32.657 1.00 34.06 128 GLY A O 1
ATOM 981 N N . ARG A 1 129 ? 5.946 10.381 -32.712 1.00 36.62 129 ARG A N 1
ATOM 982 C CA . ARG A 1 129 ? 5.997 9.912 -34.094 1.00 36.62 129 ARG A CA 1
ATOM 983 C C . ARG A 1 129 ? 4.955 10.729 -34.852 1.00 36.62 129 ARG A C 1
ATOM 985 O O . ARG A 1 129 ? 3.765 10.521 -34.636 1.00 36.62 129 ARG A O 1
ATOM 992 N N . THR A 1 130 ? 5.420 11.682 -35.650 1.00 46.56 130 THR A N 1
ATOM 993 C CA . THR A 1 130 ? 4.766 12.063 -36.910 1.00 46.56 130 THR A CA 1
ATOM 994 C C . THR A 1 130 ? 5.339 11.202 -38.015 1.00 46.56 130 THR A C 1
ATOM 996 O O . THR A 1 130 ? 6.578 11.006 -37.975 1.00 46.56 130 THR A O 1
#

Foldseek 3Di:
DPLCVVCVVVCVPPQWDFDDPVRWDWDLFDDPDPVVADPVLVVQLVVQLCVLCVVPDDDDWDWAPWDADQFGIKTWIPPVVSSVSSSVSSVVSNCVRVPVPDDTPPPDDTTIIHGITGPDRDPPPPPDDD

pLDDT: mean 81.73, std 16.73, range [34.06, 98.31]

Radius of gyration: 17.29 Å; chains: 1; bounding box: 37×31×55 Å